Protein AF-A0AAJ1B2Q8-F1 (afdb_monomer_lite)

Secondary structure (DSSP, 8-state):
--S--PPPHHHHHHHHTT-SS--EEE--SSSS-S---HHHHHHHHHHHHHHHHTT-SEEE---B-TTSSB-HHHHHHHHT-

Radius of gyration: 13.06 Å; chains: 1; bounding box: 33×29×35 Å

InterPro domains:
  IPR005627 CutC-like [PF03932] (2-79)
  IPR005627 CutC-like [PTHR12598] (2-80)
  IPR036822 CutC-like domain superfamily [G3DSA:3.20.20.380] (1-81)
  IPR036822 CutC-like domain superfamily [SSF110395] (2-80)

pLDDT: mean 97.34, std 3.79, range [69.25, 98.81]

Foldseek 3Di:
DQPAEFDDLVVLLVVVVVDPDQAETEQHHGGDDQADDPVSLVSSLVSQVSSVVSPHNYYDGFHADPVRHGPVVSVVVSVVD

Structure (mmCIF, N/CA/C/O backbone):
data_AF-A0AAJ1B2Q8-F1
#
_entry.id   AF-A0AAJ1B2Q8-F1
#
loop_
_atom_site.group_PDB
_atom_site.id
_atom_site.type_symbol
_atom_site.label_atom_id
_atom_site.label_alt_id
_atom_site.label_comp_id
_atom_site.label_asym_id
_atom_site.label_entity_id
_atom_site.label_seq_id
_atom_site.pdbx_PDB_ins_code
_atom_site.Cartn_x
_atom_site.Cartn_y
_atom_site.Cartn_z
_atom_site.occupancy
_atom_site.B_iso_or_equiv
_atom_site.auth_seq_id
_atom_site.auth_comp_id
_atom_site.auth_asym_id
_atom_site.auth_atom_id
_atom_site.pdbx_PDB_model_num
ATOM 1 N N . HIS A 1 1 ? -4.168 18.198 -8.277 1.00 69.25 1 HIS A N 1
ATOM 2 C CA . HIS A 1 1 ? -4.291 17.420 -7.022 1.00 69.25 1 HIS A CA 1
ATOM 3 C C . HIS A 1 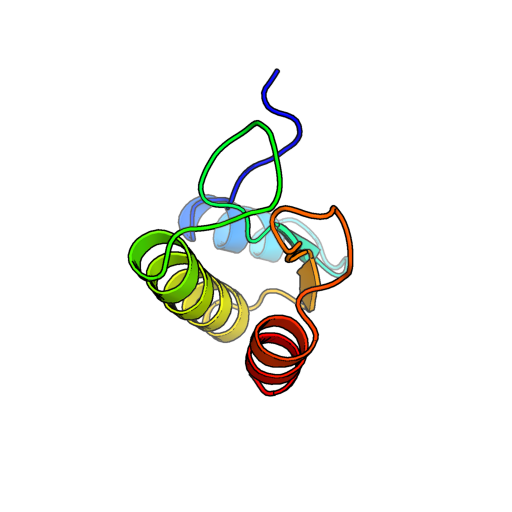1 ? -3.750 16.011 -7.275 1.00 69.25 1 HIS A C 1
ATOM 5 O O . HIS A 1 1 ? -4.081 15.448 -8.303 1.00 69.25 1 HIS A O 1
ATOM 11 N N . LEU A 1 2 ? -2.870 15.459 -6.434 1.00 85.00 2 LEU A N 1
ATOM 12 C CA . LEU A 1 2 ? -1.931 14.356 -6.760 1.00 85.00 2 LEU A CA 1
ATOM 13 C C . LEU A 1 2 ? -2.545 12.952 -7.025 1.00 85.00 2 LEU A C 1
ATOM 15 O O . LEU A 1 2 ? -1.812 11.973 -7.165 1.00 85.00 2 LEU A O 1
ATOM 19 N N . GLY A 1 3 ? -3.874 12.834 -7.108 1.00 88.56 3 GLY A N 1
ATOM 20 C CA . GLY A 1 3 ? -4.578 11.572 -7.384 1.00 88.56 3 GLY A CA 1
ATOM 21 C C . GLY A 1 3 ? -4.701 10.612 -6.192 1.00 88.56 3 GLY A C 1
ATOM 22 O O . GLY A 1 3 ? -4.910 9.427 -6.408 1.00 88.56 3 GLY A O 1
ATOM 23 N N . GLY A 1 4 ? -4.552 11.108 -4.957 1.00 94.25 4 GLY A N 1
ATOM 24 C CA . GLY A 1 4 ? -4.614 10.308 -3.724 1.00 94.25 4 GLY A CA 1
ATOM 25 C C . GLY A 1 4 ? -3.258 9.715 -3.326 1.00 94.25 4 GLY A C 1
ATOM 26 O O . GLY A 1 4 ? -2.551 9.170 -4.174 1.00 94.25 4 GLY A O 1
ATOM 27 N N . LEU A 1 5 ? -2.904 9.859 -2.046 1.00 97.56 5 LEU A N 1
ATOM 28 C CA . LEU A 1 5 ? -1.671 9.362 -1.419 1.00 97.56 5 LEU A CA 1
ATOM 29 C C . LEU A 1 5 ? -2.008 8.604 -0.132 1.00 97.56 5 LEU A C 1
ATOM 31 O O . LEU A 1 5 ? -3.144 8.697 0.344 1.00 97.56 5 LEU A O 1
ATOM 35 N N . THR A 1 6 ? -1.025 7.894 0.427 1.00 98.44 6 THR A N 1
ATOM 36 C CA . THR A 1 6 ? -1.159 7.225 1.726 1.00 98.44 6 THR A CA 1
ATOM 37 C C . THR A 1 6 ? -1.656 8.212 2.794 1.00 98.44 6 THR A C 1
ATOM 39 O O . THR A 1 6 ? -1.045 9.271 2.975 1.00 98.44 6 THR A O 1
ATOM 42 N N . PRO A 1 7 ? -2.774 7.926 3.491 1.00 98.44 7 PRO A N 1
ATOM 43 C CA . PRO A 1 7 ? -3.253 8.777 4.568 1.00 98.44 7 PRO A CA 1
ATOM 44 C C . PRO A 1 7 ? -2.392 8.601 5.822 1.00 98.44 7 PRO A C 1
ATOM 46 O O . PRO A 1 7 ? -1.751 7.574 6.027 1.00 98.44 7 PRO A O 1
ATOM 49 N N . SER A 1 8 ? -2.442 9.580 6.725 1.00 98.38 8 SER A N 1
ATOM 50 C CA . SER A 1 8 ? -1.880 9.389 8.063 1.00 98.38 8 SER A CA 1
ATOM 51 C C . SER A 1 8 ? -2.719 8.394 8.877 1.00 98.38 8 SER A C 1
ATOM 53 O O . SER A 1 8 ? -3.944 8.333 8.728 1.00 98.38 8 SER A O 1
ATOM 55 N N . ILE A 1 9 ? -2.091 7.694 9.828 1.00 98.50 9 ILE A N 1
ATOM 56 C CA . ILE A 1 9 ? -2.807 6.842 10.795 1.00 98.50 9 ILE A CA 1
ATOM 57 C C . ILE A 1 9 ? -3.827 7.647 11.615 1.00 98.50 9 ILE A C 1
ATOM 59 O O . ILE A 1 9 ? -4.902 7.143 11.934 1.00 98.50 9 ILE A O 1
ATOM 63 N N . GLY A 1 10 ? -3.540 8.919 11.912 1.00 98.50 10 GLY A N 1
ATOM 64 C CA . GLY A 1 10 ? -4.495 9.808 12.580 1.00 98.50 10 GLY A CA 1
ATOM 65 C C . GLY A 1 10 ? -5.786 9.990 11.776 1.00 98.50 10 GLY A C 1
ATOM 66 O O . GLY A 1 10 ? -6.880 9.902 12.334 1.00 98.50 10 GLY A O 1
ATOM 67 N N . SER A 1 11 ? -5.668 10.167 10.456 1.00 98.25 11 SER A N 1
ATOM 68 C CA . SER A 1 11 ? -6.815 10.282 9.547 1.00 98.25 11 SER A CA 1
ATOM 69 C C . SER A 1 11 ? -7.636 8.992 9.501 1.00 98.25 11 SER A C 1
ATOM 71 O O . SER A 1 11 ? -8.866 9.055 9.561 1.00 98.25 11 SER A O 1
ATOM 73 N N . LEU A 1 12 ? -6.975 7.830 9.445 1.00 98.62 12 LEU A N 1
ATOM 74 C CA . LEU A 1 12 ? -7.647 6.530 9.494 1.00 98.62 12 LEU A CA 1
ATOM 75 C C . LEU A 1 12 ? -8.424 6.358 10.806 1.00 98.62 12 LEU A C 1
ATOM 77 O O . LEU A 1 12 ? -9.624 6.097 10.768 1.00 98.62 12 LEU A O 1
ATOM 81 N N . LYS A 1 13 ? -7.776 6.574 11.958 1.00 98.31 13 LYS A N 1
ATOM 82 C CA . LYS A 1 13 ? -8.410 6.428 13.280 1.00 98.31 13 LYS A CA 1
ATOM 83 C C . LYS A 1 13 ? -9.624 7.334 13.440 1.00 98.31 13 LYS A C 1
ATOM 85 O O . LYS A 1 13 ? -10.678 6.876 13.871 1.00 98.31 13 LYS A O 1
ATOM 90 N N . LEU A 1 14 ? -9.500 8.605 13.052 1.00 98.44 14 LEU A N 1
ATOM 91 C CA . LEU A 1 14 ? -10.626 9.536 13.088 1.00 98.44 14 LEU A CA 1
ATOM 92 C C . LEU A 1 14 ? -11.778 9.053 12.195 1.00 98.44 14 LEU A C 1
ATOM 94 O O . LEU A 1 14 ? -12.930 9.067 12.622 1.00 98.44 14 LEU A O 1
ATOM 98 N N . THR A 1 15 ? -11.471 8.575 10.986 1.00 98.31 15 THR A N 1
ATOM 99 C CA . THR A 1 15 ? -12.485 8.055 10.058 1.00 98.31 15 THR A CA 1
ATOM 100 C C . THR A 1 15 ? -13.189 6.834 10.649 1.00 98.31 15 THR A C 1
ATOM 102 O O . THR A 1 15 ? -14.411 6.826 10.750 1.00 98.31 15 THR A O 1
ATOM 105 N N . LYS A 1 16 ? -12.443 5.835 11.135 1.00 97.69 16 LYS A N 1
ATOM 106 C CA . LYS A 1 16 ? -13.016 4.627 11.757 1.00 97.69 16 LYS A CA 1
ATOM 107 C C . LYS A 1 16 ? -13.867 4.929 12.992 1.00 97.69 16 LYS A C 1
ATOM 109 O O . LYS A 1 16 ? -14.841 4.230 13.229 1.00 97.69 16 LYS A O 1
ATOM 114 N N . ASN A 1 17 ? -13.555 5.989 13.737 1.00 97.25 17 ASN A N 1
ATOM 115 C CA . ASN A 1 17 ? -14.343 6.407 14.902 1.00 97.25 17 ASN A CA 1
ATOM 116 C C . ASN A 1 17 ? -15.602 7.218 14.547 1.00 97.25 17 ASN A C 1
ATOM 118 O O . ASN A 1 17 ? -16.400 7.518 15.432 1.00 97.25 17 ASN A O 1
ATOM 122 N N . THR A 1 18 ? -15.774 7.613 13.284 1.00 97.56 18 THR A N 1
ATOM 123 C CA . THR A 1 18 ? -16.867 8.495 12.835 1.00 97.56 18 THR A CA 1
ATOM 124 C C . THR A 1 18 ? -17.804 7.840 11.825 1.00 97.56 18 THR A C 1
ATOM 126 O O . THR A 1 18 ? -18.812 8.438 11.452 1.00 97.56 18 THR A O 1
ATOM 129 N N . THR A 1 19 ? -17.524 6.607 11.396 1.00 96.56 19 THR A N 1
ATOM 130 C CA . THR A 1 19 ? -18.406 5.846 10.509 1.00 96.56 19 THR A CA 1
ATOM 131 C C . THR A 1 19 ? -18.353 4.349 10.789 1.00 96.56 19 THR A C 1
ATOM 133 O O . THR A 1 19 ? -17.323 3.811 11.178 1.00 96.56 19 THR A O 1
ATOM 136 N N . ASN A 1 20 ? -19.464 3.667 10.508 1.00 95.94 20 ASN A N 1
ATOM 137 C CA . ASN A 1 20 ? -19.559 2.205 10.536 1.00 95.94 20 ASN A CA 1
ATOM 138 C C . ASN A 1 20 ? -19.327 1.570 9.151 1.00 95.94 20 ASN A C 1
ATOM 140 O O . ASN A 1 20 ? -19.468 0.358 8.992 1.00 95.94 20 ASN A O 1
ATOM 144 N N . LEU A 1 21 ? -19.031 2.373 8.125 1.00 98.12 21 LEU A N 1
ATOM 145 C CA . LEU A 1 21 ? -18.718 1.873 6.787 1.00 98.12 21 LEU A CA 1
ATOM 146 C C . LEU A 1 21 ? -17.329 1.221 6.752 1.00 98.12 21 LEU A C 1
ATOM 148 O O . LEU A 1 21 ? -16.446 1.558 7.541 1.00 98.12 21 LEU A O 1
ATOM 152 N N . LYS A 1 22 ? -17.124 0.323 5.782 1.00 98.38 22 LYS A N 1
ATOM 153 C CA . LYS A 1 22 ? -15.786 -0.190 5.467 1.00 98.38 22 LYS A CA 1
ATOM 154 C C . LYS A 1 22 ? -14.913 0.936 4.910 1.00 98.38 22 LYS A C 1
ATOM 156 O O . LYS A 1 22 ? -15.356 1.692 4.045 1.00 98.38 22 LYS A O 1
ATOM 161 N N . VAL A 1 23 ? -13.673 1.012 5.374 1.00 98.50 23 VAL A N 1
ATOM 162 C CA . VAL A 1 23 ? -12.674 2.009 4.990 1.00 98.50 23 VAL A CA 1
ATOM 163 C C . VAL A 1 23 ? -11.522 1.307 4.283 1.00 98.50 23 VAL A C 1
ATO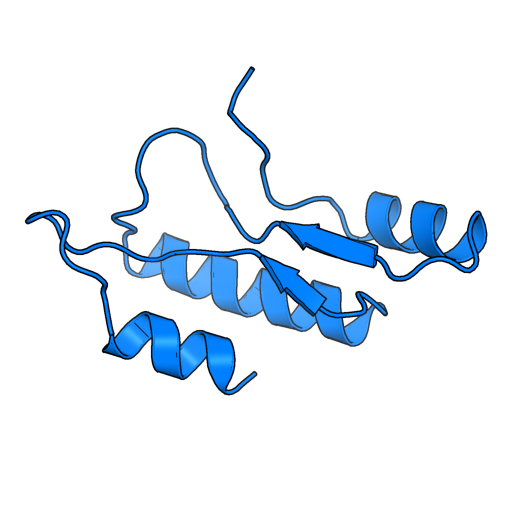M 165 O O . VAL A 1 23 ? -10.807 0.511 4.886 1.00 98.50 23 VAL A O 1
ATOM 168 N N . ILE A 1 24 ? -11.336 1.630 3.003 1.00 98.62 24 ILE A N 1
ATOM 169 C CA . ILE A 1 24 ? -10.192 1.181 2.203 1.00 98.62 24 ILE A CA 1
ATOM 170 C C . ILE A 1 24 ? -9.166 2.310 2.149 1.00 98.62 24 ILE A C 1
ATOM 172 O O . ILE A 1 24 ? -9.496 3.426 1.741 1.00 98.62 24 ILE A O 1
ATOM 176 N N . CYS A 1 25 ? -7.925 2.035 2.544 1.00 98.69 25 CYS A N 1
ATOM 177 C CA . CYS A 1 25 ? -6.859 3.034 2.543 1.00 98.69 25 CYS A CA 1
ATOM 178 C C . CYS A 1 25 ? -5.999 2.959 1.282 1.00 98.69 25 CYS A C 1
ATOM 180 O O . CYS A 1 25 ? -5.600 1.886 0.844 1.00 98.69 25 CYS A O 1
ATOM 182 N N . MET A 1 26 ? -5.670 4.117 0.710 1.00 98.50 26 MET A N 1
ATOM 183 C CA . MET A 1 26 ? -4.662 4.201 -0.345 1.00 98.50 26 MET A CA 1
ATOM 184 C C . MET A 1 26 ? -3.280 3.895 0.242 1.00 98.50 26 MET A C 1
ATOM 186 O O . MET A 1 26 ? -2.945 4.424 1.297 1.00 98.50 26 MET A O 1
ATOM 190 N N . VAL A 1 27 ? -2.470 3.108 -0.459 1.00 98.69 27 VAL A N 1
ATOM 191 C CA . VAL A 1 27 ? -1.037 2.929 -0.195 1.00 98.69 27 VAL A CA 1
ATOM 192 C C . VAL A 1 27 ? -0.305 3.427 -1.433 1.00 98.69 27 VAL A C 1
ATOM 194 O O . VAL A 1 27 ? -0.250 2.751 -2.461 1.00 98.69 27 VAL A O 1
ATOM 197 N N . ARG A 1 28 ? 0.172 4.673 -1.372 1.00 98.38 28 ARG A N 1
ATOM 198 C CA . ARG A 1 28 ? 0.811 5.379 -2.487 1.00 98.38 28 ARG A CA 1
ATOM 199 C C . ARG A 1 28 ? 1.678 6.532 -1.954 1.00 98.38 28 ARG A C 1
ATOM 201 O O . ARG A 1 28 ? 1.129 7.570 -1.582 1.00 98.38 28 ARG A O 1
ATOM 208 N N . PRO A 1 29 ? 3.016 6.406 -1.977 1.00 97.38 29 PRO A N 1
ATOM 209 C CA . PRO A 1 29 ? 3.919 7.287 -1.234 1.00 97.38 29 PRO A CA 1
ATOM 210 C C . PRO A 1 29 ? 4.163 8.620 -1.953 1.00 97.38 29 PRO A C 1
ATOM 212 O O . PRO A 1 29 ? 4.578 9.603 -1.346 1.00 97.38 29 PRO A O 1
ATOM 215 N N . ARG A 1 30 ? 3.897 8.679 -3.263 1.00 96.44 30 ARG A N 1
ATOM 216 C CA . ARG A 1 30 ? 4.028 9.889 -4.081 1.00 96.44 30 ARG A CA 1
ATOM 217 C C . ARG A 1 30 ? 3.061 9.892 -5.261 1.00 96.44 30 ARG A C 1
ATOM 219 O O . ARG A 1 30 ? 2.513 8.859 -5.646 1.00 96.44 30 ARG A 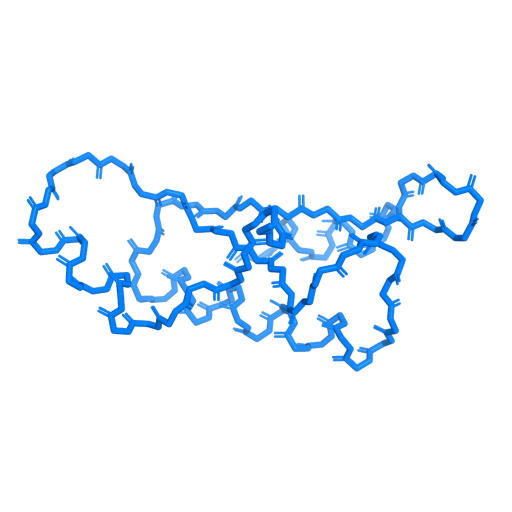O 1
ATOM 226 N N . GLY A 1 31 ? 2.893 11.071 -5.857 1.00 94.62 31 GLY A N 1
ATOM 227 C CA . GLY A 1 31 ? 2.151 11.240 -7.104 1.00 94.62 31 GLY A CA 1
ATOM 228 C C . GLY A 1 31 ? 2.874 10.651 -8.325 1.00 94.62 31 GLY A C 1
ATOM 229 O O . GLY A 1 31 ? 3.930 10.022 -8.216 1.00 94.62 31 GLY A O 1
ATOM 230 N N . ALA A 1 32 ? 2.305 10.920 -9.503 1.00 92.00 32 ALA A N 1
ATOM 231 C CA . ALA A 1 32 ? 2.748 10.408 -10.805 1.00 92.00 32 ALA A CA 1
ATOM 232 C C . ALA A 1 32 ? 2.596 8.877 -10.947 1.00 92.00 32 ALA A C 1
ATOM 234 O O . ALA A 1 32 ? 1.600 8.317 -10.489 1.00 92.00 32 ALA A O 1
ATOM 235 N N . GLY A 1 33 ? 3.510 8.217 -11.661 1.00 94.12 33 GLY A N 1
ATOM 236 C CA . GLY A 1 33 ? 3.378 6.811 -12.052 1.00 94.12 33 GLY A CA 1
ATOM 237 C C . GLY A 1 33 ? 3.592 5.799 -10.922 1.00 94.12 33 GLY A C 1
ATOM 238 O O . GLY A 1 33 ? 3.951 6.154 -9.799 1.00 94.12 33 GLY A O 1
ATOM 239 N N . PHE A 1 34 ? 3.428 4.523 -11.276 1.00 97.94 34 PHE A N 1
ATOM 240 C CA . PHE A 1 34 ? 3.437 3.370 -10.364 1.00 97.94 34 PHE A CA 1
ATOM 241 C C . PHE A 1 34 ? 4.698 2.494 -10.478 1.00 97.94 34 PHE A C 1
ATOM 243 O O . PHE A 1 34 ? 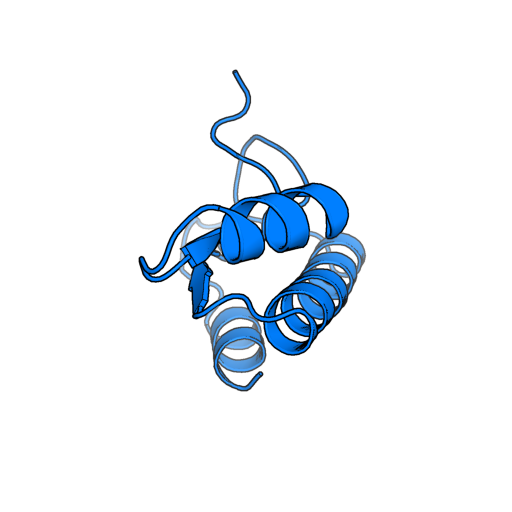4.749 1.392 -9.939 1.00 97.94 34 PHE A O 1
ATOM 250 N N . CYS A 1 35 ? 5.721 2.970 -11.193 1.00 97.88 35 CYS A N 1
ATOM 251 C CA . CYS A 1 35 ? 7.048 2.360 -11.182 1.00 97.88 35 CYS A CA 1
ATOM 252 C C . CYS A 1 35 ? 7.821 2.919 -9.989 1.00 97.88 35 CYS A C 1
ATOM 254 O O . CYS A 1 35 ? 8.245 4.078 -10.012 1.00 97.88 35 CYS A O 1
ATOM 256 N N . TYR A 1 36 ? 7.957 2.112 -8.941 1.00 98.12 36 TYR A N 1
ATOM 257 C CA . TYR A 1 36 ? 8.567 2.514 -7.676 1.00 98.12 36 TYR A CA 1
ATOM 258 C C . TYR A 1 36 ? 9.994 1.991 -7.537 1.00 98.12 36 TYR A C 1
ATOM 260 O O . TYR A 1 36 ? 10.334 0.905 -8.016 1.00 98.12 36 TYR A O 1
ATOM 268 N N . THR A 1 37 ? 10.833 2.764 -6.858 1.00 98.19 37 THR A N 1
ATOM 269 C CA . THR A 1 37 ? 12.146 2.292 -6.401 1.00 98.19 37 THR A CA 1
ATOM 270 C C . THR A 1 37 ? 11.991 1.264 -5.277 1.00 98.19 37 THR A C 1
ATOM 272 O O . THR A 1 37 ? 10.922 1.139 -4.680 1.00 98.19 37 THR A O 1
ATOM 275 N N . ASP A 1 38 ? 13.064 0.546 -4.940 1.00 98.25 38 ASP A N 1
ATOM 276 C CA . ASP A 1 38 ? 13.032 -0.411 -3.825 1.00 98.25 38 ASP A CA 1
ATOM 277 C C . ASP A 1 38 ? 12.760 0.262 -2.474 1.00 98.25 38 ASP A C 1
ATOM 279 O O . ASP A 1 38 ? 12.125 -0.330 -1.605 1.00 98.25 38 ASP A O 1
ATOM 283 N N . ILE A 1 39 ? 13.222 1.502 -2.284 1.00 98.56 39 ILE A N 1
ATOM 284 C CA . ILE A 1 39 ? 12.978 2.263 -1.051 1.00 98.56 39 ILE A CA 1
ATOM 285 C C . ILE A 1 39 ? 11.503 2.662 -0.963 1.00 98.56 39 ILE A C 1
ATOM 287 O O . ILE A 1 39 ? 10.888 2.486 0.084 1.00 98.56 39 ILE A O 1
ATOM 291 N N . GLU A 1 40 ? 10.922 3.134 -2.067 1.00 98.56 40 GLU A N 1
ATOM 292 C CA . GLU A 1 40 ? 9.494 3.466 -2.135 1.00 98.56 40 GLU A CA 1
ATOM 293 C C . GLU A 1 40 ? 8.623 2.226 -1.908 1.00 98.56 40 GLU A C 1
ATOM 295 O O . GLU A 1 40 ? 7.659 2.287 -1.153 1.00 98.56 40 GLU A O 1
ATOM 300 N N . PHE A 1 41 ? 8.988 1.082 -2.496 1.00 98.69 41 PHE A N 1
ATOM 301 C CA . PHE A 1 41 ? 8.284 -0.177 -2.257 1.00 98.69 41 PHE A CA 1
ATOM 302 C C . PHE A 1 41 ? 8.357 -0.605 -0.783 1.00 98.69 41 PHE A C 1
ATOM 304 O O . PHE A 1 41 ? 7.332 -0.921 -0.184 1.00 98.69 41 PHE A O 1
ATOM 311 N N . LYS A 1 42 ? 9.540 -0.543 -0.157 1.00 98.69 42 LYS A N 1
ATOM 312 C CA . LYS A 1 42 ? 9.697 -0.840 1.279 1.00 98.69 42 LYS A CA 1
ATOM 313 C C . LYS A 1 42 ? 8.859 0.087 2.156 1.00 98.69 42 LYS A C 1
ATOM 315 O O . LYS A 1 42 ? 8.219 -0.391 3.088 1.00 98.69 42 LYS A O 1
ATOM 320 N N . GLN A 1 43 ? 8.839 1.385 1.849 1.00 98.69 43 GLN A N 1
ATOM 321 C CA . GLN A 1 43 ? 7.979 2.348 2.536 1.00 98.69 43 GLN A CA 1
ATOM 322 C C . GLN A 1 43 ? 6.505 1.941 2.419 1.00 98.69 43 GLN A C 1
ATOM 324 O O . GLN A 1 43 ? 5.814 1.871 3.429 1.00 98.69 43 GLN A O 1
ATOM 329 N N . MET A 1 44 ? 6.043 1.605 1.212 1.00 98.75 44 MET A N 1
ATOM 330 C CA . MET A 1 44 ? 4.664 1.169 0.976 1.00 98.75 44 MET A CA 1
ATOM 331 C C . MET A 1 44 ? 4.295 -0.082 1.772 1.00 98.75 44 MET A C 1
ATOM 333 O O . MET A 1 44 ? 3.194 -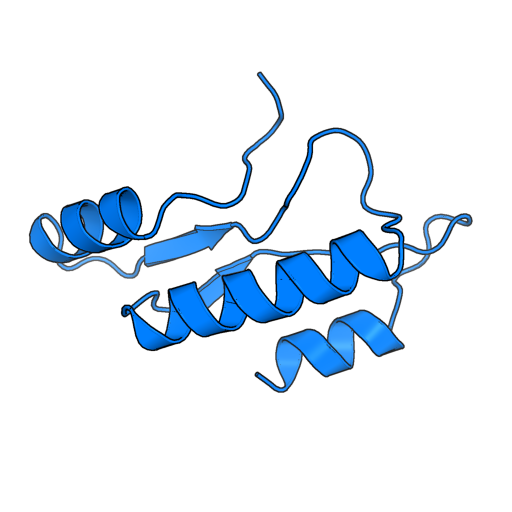0.147 2.304 1.00 98.75 44 MET A O 1
ATOM 337 N N . MET A 1 45 ? 5.198 -1.059 1.881 1.00 98.81 45 MET A N 1
ATOM 338 C CA . MET A 1 45 ? 4.955 -2.276 2.664 1.00 98.81 45 MET A CA 1
ATOM 339 C C . MET A 1 45 ? 4.822 -1.988 4.165 1.00 98.81 45 MET A C 1
ATOM 341 O O . MET A 1 45 ? 4.013 -2.625 4.834 1.00 98.81 45 MET A O 1
ATOM 345 N N . ILE A 1 46 ? 5.598 -1.038 4.699 1.00 98.75 46 ILE A N 1
ATOM 346 C CA . ILE A 1 46 ? 5.479 -0.597 6.099 1.00 98.75 46 ILE A CA 1
ATOM 347 C C . ILE A 1 46 ? 4.143 0.123 6.301 1.00 98.75 46 ILE A C 1
ATOM 349 O O . ILE A 1 46 ? 3.363 -0.263 7.163 1.00 98.75 46 ILE A O 1
ATOM 353 N N . GLU A 1 47 ? 3.838 1.102 5.448 1.00 98.69 47 GLU A N 1
ATOM 354 C CA . GLU A 1 47 ? 2.594 1.872 5.524 1.00 98.69 47 GLU A CA 1
ATOM 355 C C . GLU A 1 47 ? 1.349 0.983 5.387 1.0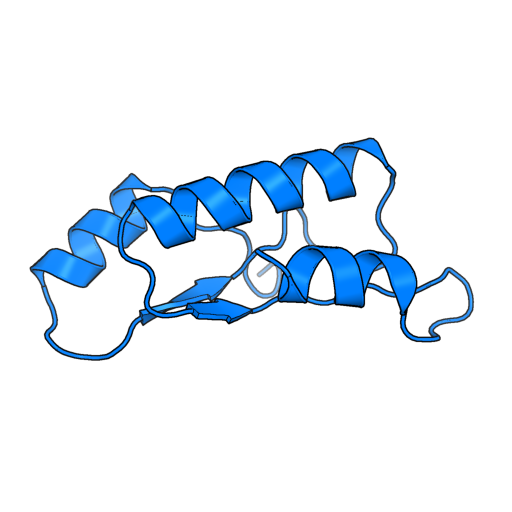0 98.69 47 GLU A C 1
ATOM 357 O O . GLU A 1 47 ? 0.368 1.179 6.101 1.00 98.69 47 GLU A O 1
ATOM 362 N N . ALA A 1 48 ? 1.379 -0.014 4.499 1.00 98.75 48 ALA A N 1
ATOM 363 C CA . ALA A 1 48 ? 0.296 -0.978 4.335 1.00 98.75 48 ALA A CA 1
ATOM 364 C C . ALA A 1 48 ? 0.036 -1.774 5.621 1.00 98.75 48 ALA A C 1
ATOM 366 O O . ALA A 1 48 ? -1.112 -1.858 6.057 1.00 98.75 48 ALA A O 1
ATOM 367 N N . LYS A 1 49 ? 1.092 -2.308 6.250 1.00 98.75 49 LYS A N 1
ATOM 368 C CA . LYS A 1 49 ? 0.986 -3.021 7.532 1.00 98.75 49 LYS A CA 1
ATOM 369 C C . LYS A 1 49 ? 0.436 -2.115 8.623 1.00 98.75 49 LYS A C 1
ATOM 371 O O . LYS A 1 49 ? -0.544 -2.481 9.262 1.00 98.75 49 LYS A O 1
ATOM 376 N N . ASP A 1 50 ? 0.983 -0.908 8.758 1.00 98.69 50 ASP A N 1
ATOM 377 C CA . ASP A 1 50 ? 0.525 0.057 9.758 1.00 98.69 50 ASP A CA 1
ATOM 378 C C . ASP A 1 50 ? -0.968 0.381 9.578 1.00 98.69 50 ASP A C 1
ATOM 380 O O . ASP A 1 50 ? -1.718 0.442 10.553 1.00 98.69 50 ASP A O 1
ATOM 384 N N . LEU A 1 51 ? -1.438 0.569 8.341 1.00 98.81 51 LEU A N 1
ATOM 385 C CA . LEU A 1 51 ? -2.851 0.840 8.059 1.00 98.81 51 LEU A CA 1
ATOM 386 C C . LEU A 1 51 ? -3.751 -0.346 8.425 1.00 98.81 51 LEU A C 1
ATOM 388 O O . LEU A 1 51 ? -4.789 -0.143 9.061 1.00 98.81 51 LEU A O 1
ATOM 392 N N . LEU A 1 52 ? -3.360 -1.567 8.051 1.00 98.56 52 LEU A N 1
ATOM 393 C CA . LEU A 1 52 ? -4.107 -2.788 8.367 1.00 98.56 52 LEU A CA 1
ATOM 394 C C . LEU A 1 52 ? -4.167 -3.024 9.885 1.00 98.56 52 LEU A C 1
ATOM 396 O O . LEU A 1 52 ? -5.251 -3.208 10.438 1.00 98.56 52 LEU A O 1
ATOM 400 N N . GLU A 1 53 ? -3.034 -2.907 10.584 1.00 98.31 53 GLU A N 1
ATOM 401 C CA . GLU A 1 53 ? -2.945 -3.042 12.045 1.00 98.31 53 GLU A CA 1
ATOM 402 C C . GLU A 1 53 ? -3.763 -1.976 12.792 1.00 98.31 53 GLU A C 1
ATOM 404 O O . GLU A 1 53 ? -4.262 -2.222 13.891 1.00 98.31 53 GLU A O 1
ATOM 409 N N . ASN A 1 54 ? -3.951 -0.793 12.196 1.00 98.38 54 ASN A N 1
ATOM 410 C CA . ASN A 1 54 ? -4.751 0.293 12.769 1.00 98.38 54 ASN A CA 1
ATOM 411 C C . ASN A 1 54 ? -6.218 0.302 12.293 1.00 98.38 54 ASN A C 1
ATOM 413 O O . ASN A 1 54 ? -6.940 1.270 12.554 1.00 98.38 54 ASN A O 1
ATOM 417 N N . GLY A 1 55 ? -6.683 -0.775 11.653 1.00 97.75 55 GLY A N 1
ATOM 418 C CA . GLY A 1 55 ? -8.105 -1.027 11.416 1.00 97.75 55 GLY A CA 1
ATOM 419 C C . GLY A 1 55 ? -8.641 -0.578 10.059 1.00 97.75 55 GLY A C 1
ATOM 420 O O . GLY A 1 55 ? -9.857 -0.413 9.923 1.00 97.75 55 GLY A O 1
ATOM 421 N N . ALA A 1 56 ? -7.781 -0.371 9.059 1.00 98.56 56 ALA A N 1
ATOM 422 C CA . ALA A 1 56 ? -8.242 -0.317 7.676 1.00 98.56 56 ALA A CA 1
ATOM 423 C C . ALA A 1 56 ? -8.886 -1.663 7.298 1.00 98.56 56 ALA A C 1
ATOM 425 O O . ALA A 1 56 ? -8.330 -2.722 7.570 1.00 98.56 56 ALA A O 1
ATOM 426 N N . ASP A 1 57 ? -10.049 -1.631 6.646 1.00 98.62 57 ASP A N 1
ATOM 427 C CA . ASP A 1 57 ? -10.757 -2.849 6.218 1.00 98.62 57 ASP A CA 1
ATOM 428 C C . ASP A 1 57 ? -10.177 -3.433 4.918 1.00 98.62 57 ASP A C 1
ATOM 430 O O . ASP A 1 57 ? -10.606 -4.484 4.442 1.00 98.62 57 ASP A O 1
ATOM 434 N N . GLY A 1 58 ? -9.226 -2.720 4.319 1.00 98.50 58 GLY A N 1
ATOM 435 C CA . GLY A 1 58 ? -8.463 -3.127 3.154 1.00 98.50 58 GLY A CA 1
ATOM 436 C C . GLY A 1 58 ? -7.597 -1.984 2.640 1.00 98.50 58 GLY A C 1
ATOM 437 O O . GLY A 1 58 ? -7.654 -0.852 3.131 1.00 98.50 58 GLY A O 1
ATOM 438 N N . ILE A 1 59 ? -6.807 -2.281 1.615 1.00 98.62 59 ILE A N 1
ATOM 439 C CA . ILE A 1 59 ? -5.878 -1.337 0.996 1.00 98.62 59 ILE A CA 1
ATOM 440 C C . ILE A 1 59 ? -6.061 -1.285 -0.522 1.00 98.62 59 ILE A C 1
ATOM 442 O O . ILE A 1 59 ? -6.460 -2.262 -1.151 1.00 98.62 59 ILE A O 1
ATOM 446 N N . ALA A 1 60 ? -5.757 -0.130 -1.107 1.00 98.44 60 ALA A N 1
ATOM 447 C CA . ALA A 1 60 ? -5.706 0.098 -2.545 1.00 98.44 60 ALA A CA 1
ATOM 448 C C . ALA A 1 60 ? -4.289 0.526 -2.941 1.00 98.44 60 ALA A C 1
ATOM 450 O O . ALA A 1 60 ? -3.750 1.485 -2.388 1.00 98.44 60 ALA A O 1
ATOM 451 N N . PHE A 1 61 ? -3.691 -0.176 -3.900 1.00 98.56 61 PHE A N 1
ATOM 452 C CA . PHE A 1 61 ? -2.317 0.035 -4.358 1.00 98.56 61 PHE A CA 1
ATOM 453 C C . PHE A 1 61 ? -2.163 -0.409 -5.820 1.00 98.56 61 PHE A C 1
ATOM 455 O O . PHE A 1 61 ? -3.094 -0.946 -6.420 1.00 98.56 61 PHE A O 1
ATOM 462 N N . GLY A 1 62 ? -0.978 -0.205 -6.394 1.00 98.00 62 GLY A N 1
ATOM 463 C CA . GLY A 1 62 ? -0.625 -0.755 -7.700 1.00 98.00 62 GLY A CA 1
ATOM 464 C C . GLY A 1 62 ? 0.862 -0.603 -7.992 1.00 98.00 62 GLY A C 1
ATOM 465 O O . GLY A 1 62 ? 1.459 0.394 -7.597 1.00 98.00 62 GLY A O 1
ATOM 466 N N . PHE A 1 63 ? 1.444 -1.575 -8.693 1.00 98.62 63 PHE A N 1
ATOM 467 C CA . PHE A 1 63 ? 2.859 -1.602 -9.060 1.00 98.62 63 PHE A CA 1
ATOM 468 C C . PHE A 1 63 ? 3.005 -1.887 -10.552 1.00 98.62 63 PHE A C 1
ATOM 470 O O . PHE A 1 63 ? 2.423 -2.844 -11.061 1.00 98.62 63 PHE A O 1
ATOM 477 N N . LEU A 1 64 ? 3.788 -1.063 -11.247 1.00 98.62 64 LEU A N 1
ATOM 478 C CA . LEU A 1 64 ? 4.105 -1.252 -12.659 1.00 98.62 64 LEU A CA 1
ATOM 479 C C . LEU A 1 64 ? 5.614 -1.342 -12.868 1.00 98.62 64 LEU A C 1
ATOM 481 O O . LEU A 1 64 ? 6.394 -0.644 -12.219 1.00 98.62 64 LEU A O 1
ATOM 485 N N . LEU A 1 65 ? 6.010 -2.146 -13.844 1.00 98.25 65 LEU A N 1
ATOM 486 C CA . LEU A 1 65 ? 7.347 -2.138 -14.415 1.00 98.25 65 LEU A CA 1
ATOM 487 C C . LEU A 1 65 ? 7.522 -0.923 -15.345 1.00 98.25 65 LEU A C 1
ATOM 489 O O . LEU A 1 65 ? 6.559 -0.280 -15.767 1.00 98.25 65 LEU A O 1
ATOM 493 N N . LYS A 1 66 ? 8.769 -0.608 -15.721 1.00 96.62 66 LYS A N 1
ATOM 494 C CA . LYS A 1 66 ? 9.077 0.517 -16.635 1.00 96.62 66 LYS A CA 1
ATOM 495 C C . LYS A 1 66 ? 8.422 0.387 -18.017 1.00 96.62 66 LYS A C 1
ATOM 497 O O . LYS A 1 66 ? 8.268 1.389 -18.706 1.00 96.62 66 LYS A O 1
ATOM 502 N N . ASN A 1 67 ? 8.060 -0.829 -18.421 1.00 97.31 67 ASN A N 1
ATOM 503 C CA . ASN A 1 67 ? 7.357 -1.129 -19.670 1.00 97.31 67 ASN A CA 1
ATOM 504 C C . ASN A 1 67 ? 5.819 -1.068 -19.535 1.00 97.31 67 ASN A C 1
ATOM 506 O O . ASN A 1 67 ? 5.124 -1.434 -20.476 1.00 97.31 67 ASN A O 1
ATOM 510 N N . ASN A 1 68 ? 5.293 -0.579 -18.405 1.00 96.50 68 ASN A N 1
ATOM 511 C CA . ASN A 1 68 ? 3.865 -0.469 -18.074 1.00 96.50 68 ASN A CA 1
ATOM 512 C C . ASN A 1 68 ? 3.125 -1.797 -17.857 1.00 96.50 68 ASN A C 1
ATOM 514 O O . ASN A 1 68 ? 1.902 -1.792 -17.725 1.00 96.50 68 ASN A O 1
ATOM 518 N N . GLU A 1 69 ? 3.837 -2.919 -17.776 1.00 98.44 69 GLU A N 1
ATOM 519 C CA . GLU A 1 69 ? 3.249 -4.177 -17.319 1.00 98.44 69 GLU A CA 1
ATOM 520 C C . GLU A 1 69 ? 3.119 -4.193 -15.793 1.00 98.44 69 GLU A C 1
ATOM 522 O O . GLU A 1 69 ? 3.815 -3.459 -15.085 1.00 98.44 69 GLU A O 1
ATOM 527 N N . ILE A 1 70 ? 2.222 -5.036 -15.277 1.00 98.44 70 ILE A N 1
ATOM 528 C CA . ILE A 1 70 ? 2.058 -5.222 -13.832 1.00 98.44 70 ILE A CA 1
ATOM 529 C C . ILE A 1 70 ? 3.337 -5.835 -13.264 1.00 98.44 70 ILE A C 1
ATOM 531 O O . ILE A 1 70 ? 3.817 -6.858 -13.749 1.00 98.44 70 ILE A O 1
ATOM 535 N N . ASP A 1 71 ? 3.856 -5.239 -12.194 1.00 98.62 71 ASP A N 1
ATOM 536 C CA . ASP A 1 71 ? 4.911 -5.857 -11.396 1.00 98.62 71 ASP A CA 1
ATOM 537 C C . ASP A 1 71 ? 4.284 -6.951 -10.520 1.00 98.62 71 ASP A C 1
ATOM 539 O O . ASP A 1 71 ? 3.778 -6.702 -9.420 1.00 98.62 71 ASP A O 1
ATOM 543 N N . ILE A 1 72 ? 4.228 -8.163 -11.073 1.00 98.62 72 ILE A N 1
ATOM 544 C CA . ILE A 1 72 ? 3.546 -9.311 -10.469 1.00 98.62 72 ILE A CA 1
ATOM 545 C C . ILE A 1 72 ? 4.178 -9.705 -9.133 1.00 98.62 72 ILE A C 1
ATOM 547 O O . ILE A 1 72 ? 3.448 -10.057 -8.209 1.00 98.62 72 ILE A O 1
ATOM 551 N N . GLU A 1 73 ? 5.501 -9.629 -9.007 1.00 98.44 73 GLU A N 1
ATOM 552 C CA . GLU A 1 73 ? 6.200 -10.071 -7.798 1.00 98.44 73 GLU A CA 1
ATOM 553 C C . GLU A 1 73 ? 5.903 -9.135 -6.625 1.00 98.44 73 GLU A C 1
ATOM 555 O O . GLU A 1 73 ? 5.374 -9.584 -5.606 1.00 98.44 73 GLU A O 1
ATOM 560 N N . ARG A 1 74 ? 6.069 -7.818 -6.805 1.00 98.62 74 ARG A N 1
ATOM 561 C CA . ARG A 1 74 ? 5.703 -6.843 -5.762 1.00 98.62 74 ARG A CA 1
ATOM 562 C C . ARG A 1 74 ? 4.207 -6.833 -5.456 1.00 98.62 74 ARG A C 1
ATOM 564 O O . ARG A 1 74 ? 3.805 -6.619 -4.313 1.00 98.62 74 ARG A O 1
ATOM 571 N N . THR A 1 75 ? 3.370 -7.092 -6.461 1.00 98.69 75 THR A N 1
ATOM 572 C CA . THR A 1 75 ? 1.921 -7.226 -6.260 1.00 98.69 75 THR A CA 1
ATOM 573 C C . THR A 1 75 ? 1.594 -8.429 -5.377 1.00 98.69 75 THR A C 1
ATOM 575 O O . THR A 1 75 ? 0.821 -8.283 -4.434 1.00 98.69 75 THR A O 1
ATOM 578 N N . LYS A 1 76 ? 2.197 -9.601 -5.625 1.00 98.62 76 LYS A N 1
ATOM 579 C CA . LYS A 1 76 ? 2.010 -10.794 -4.780 1.00 98.62 76 LYS A CA 1
ATOM 580 C C . LYS A 1 76 ? 2.474 -10.556 -3.347 1.00 98.62 76 LYS A C 1
ATOM 582 O O . LYS A 1 76 ? 1.777 -10.965 -2.421 1.00 98.62 76 LYS A O 1
ATOM 587 N N . GLU A 1 77 ? 3.615 -9.892 -3.165 1.00 98.56 77 GLU A N 1
ATOM 588 C CA . GLU A 1 77 ? 4.128 -9.552 -1.834 1.00 98.56 77 GLU A CA 1
ATOM 589 C C . GLU A 1 77 ? 3.134 -8.690 -1.046 1.00 98.56 77 GLU A C 1
ATOM 591 O O . GLU A 1 77 ? 2.827 -9.011 0.098 1.00 98.56 77 GLU A O 1
ATOM 596 N N . MET A 1 78 ? 2.573 -7.646 -1.667 1.00 98.56 78 MET A N 1
ATOM 597 C CA . MET A 1 78 ? 1.585 -6.770 -1.023 1.00 98.56 78 MET A CA 1
ATOM 598 C C . MET A 1 78 ? 0.245 -7.476 -0.751 1.00 98.56 78 MET A C 1
ATOM 600 O O . MET A 1 78 ? -0.371 -7.232 0.279 1.00 98.56 78 MET A O 1
ATOM 604 N N . VAL A 1 79 ? -0.212 -8.363 -1.645 1.00 97.94 79 VAL A N 1
ATOM 605 C CA . VAL A 1 79 ? -1.436 -9.170 -1.437 1.00 97.94 79 VAL A CA 1
ATOM 606 C C . VAL A 1 79 ? -1.279 -10.175 -0.289 1.00 97.94 79 VAL A C 1
ATOM 608 O O . VAL A 1 79 ? -2.276 -10.589 0.291 1.00 97.94 79 VAL A O 1
ATOM 611 N N . SER A 1 80 ? -0.047 -10.576 0.029 1.00 97.62 80 SER A N 1
ATOM 612 C CA . SER A 1 80 ? 0.246 -11.557 1.082 1.00 97.62 80 SER A CA 1
ATOM 613 C C . SER A 1 80 ? 0.404 -10.937 2.479 1.00 97.62 80 SER A C 1
ATOM 615 O O . SER A 1 80 ? 0.787 -11.656 3.404 1.00 97.62 80 SER A O 1
ATOM 617 N N . LEU A 1 81 ? 0.165 -9.626 2.621 1.00 95.19 81 LEU A N 1
ATOM 618 C CA . LEU A 1 81 ? 0.073 -8.936 3.913 1.00 95.19 81 LEU A CA 1
ATOM 619 C C . LEU A 1 81 ? -1.215 -9.309 4.652 1.00 95.19 81 LEU A C 1
ATOM 621 O O . LEU A 1 81 ? -1.108 -9.535 5.876 1.00 95.19 81 LEU A O 1
#

Sequence (81 aa):
HLGGLTPSIGSLKLTKNTTNLKVICMVRPRGAGFCYTDIEFKQMMIEAKDLLENGADGIAFGFLLKNNEIDIERTKEMVSL

Organism: Mediterraneibacter gnavus (NCBI:txid33038)